Protein AF-A0A3B9YU77-F1 (afdb_monomer)

Mean predicted aligned error: 5.08 Å

Sequence (116 aa):
GVPSRMNVGQILETHLGWACRGLGRQVGDTLEKVQRDGKFEPLRKQMKAIYGAETDLADLPDTDLVTAAQQLTGGVAIATPVFDGAREDDINKMLEAAGLSKSGQVKLYDGRSGEP

Secondary structure (DSSP, 8-state):
-HHHHT-THHHHHHHHHHHHHHHHHHHHHHHHHHHHH---HHHHHHHHHHH-TT-GGGTS-HHHHHHHHHHHTT-------TTSPPPHHHHHHHHHHTT--TT-------TTT---

Radius of gyration: 16.81 Å; Cα contacts (8 Å, |Δi|>4): 105; chains: 1; bounding box: 43×22×50 Å

Nearest PDB structures (foldseek):
  6wmt-assembly1_C  TM=8.986E-01  e=9.320E-07  Francisella tularensis subsp. holarctica LVS
  7mko-assembly1_C  TM=9.277E-01  e=4.600E-06  Escherichia coli K-12
  8sy6-assembly1_I  TM=9.212E-01  e=4.354E-06  Escherichia coli
  6wmp-assembly1_C  TM=8.950E-01  e=3.306E-06  Francisella tularensis subsp. holarctica LVS
  7vwz-assembly1_C  TM=9.089E-01  e=9.410E-06  Escherichia coli K-12

Foldseek 3Di:
DCVVVVCCVVVLVLLLQVLQQLLLQVLVVVLVVCVVPVDCVVNLVSVCVVVNPPDCLSVDDPVVVSVVSVVSNRGHDDDADPVRGDDLVRSLVSCVVSVHHSVSDDDDAPPPPRHD

pLDDT: mean 89.06, std 6.64, range [58.5, 96.0]

Solvent-accessible surface area (backbone atoms only — not comparable to full-atom values): 6707 Å² total; per-residue (Å²): 114,52,80,87,64,68,51,62,64,64,55,54,49,51,42,39,52,50,17,22,36,36,42,4,44,54,46,38,59,44,50,56,48,25,75,73,69,72,48,59,65,65,52,35,53,49,49,31,68,74,64,35,86,87,44,67,68,56,76,47,57,73,72,55,36,50,54,54,44,60,65,26,32,78,22,49,88,81,85,61,49,96,90,69,46,78,48,70,72,52,43,31,52,42,15,45,75,35,74,42,57,66,81,64,69,78,92,63,58,43,92,86,80,67,46,112

Structure (mmCIF, N/CA/C/O backbone):
data_AF-A0A3B9YU77-F1
#
_entry.id   AF-A0A3B9YU77-F1
#
loop_
_atom_site.group_PDB
_atom_site.id
_atom_site.type_symbol
_atom_site.label_atom_id
_atom_site.label_alt_id
_atom_site.label_comp_id
_atom_site.label_asym_id
_atom_site.label_entity_id
_atom_site.label_seq_id
_atom_site.pdbx_PDB_ins_code
_atom_site.Cartn_x
_atom_site.Cartn_y
_atom_site.Cartn_z
_atom_site.occupancy
_atom_site.B_iso_or_equiv
_atom_site.auth_seq_id
_atom_site.auth_comp_id
_atom_site.auth_asym_id
_atom_site.auth_atom_id
_atom_site.pdbx_PDB_model_num
ATOM 1 N N . GLY A 1 1 ? 15.066 1.218 -22.171 1.00 77.56 1 GLY A N 1
ATOM 2 C CA . GLY A 1 1 ? 15.117 2.355 -21.232 1.00 77.56 1 GLY A CA 1
ATOM 3 C C . GLY A 1 1 ? 15.753 1.962 -19.914 1.00 77.56 1 GLY A C 1
ATOM 4 O O . GLY A 1 1 ? 16.818 2.475 -19.595 1.00 77.56 1 GLY A O 1
ATOM 5 N N . VAL A 1 2 ? 15.118 1.051 -19.170 1.00 83.94 2 VAL A N 1
ATOM 6 C CA . VAL A 1 2 ? 15.594 0.629 -17.841 1.00 83.94 2 VAL A CA 1
ATOM 7 C C . VAL A 1 2 ? 16.880 -0.213 -17.894 1.00 83.94 2 VAL A C 1
ATOM 9 O O . VAL A 1 2 ? 17.844 0.201 -17.252 1.00 83.94 2 VAL A O 1
ATOM 12 N N . PRO A 1 3 ? 16.994 -1.291 -18.708 1.00 84.19 3 PRO A N 1
ATOM 13 C CA . PRO A 1 3 ? 18.209 -2.119 -18.717 1.00 84.19 3 PRO A CA 1
ATOM 14 C C . PRO A 1 3 ? 19.463 -1.335 -19.116 1.00 84.19 3 PRO A C 1
ATOM 16 O O . PRO A 1 3 ? 20.504 -1.449 -18.486 1.00 84.19 3 PRO A O 1
ATOM 19 N N . SER A 1 4 ? 19.328 -0.446 -20.104 1.00 87.12 4 SER A N 1
ATOM 20 C CA . SER A 1 4 ? 20.409 0.419 -20.592 1.00 87.12 4 SER A CA 1
ATOM 21 C C . SER A 1 4 ? 20.906 1.447 -19.570 1.00 87.12 4 SER A C 1
ATOM 23 O O . SER A 1 4 ? 22.003 1.964 -19.727 1.00 87.12 4 SER A O 1
ATOM 25 N N . ARG A 1 5 ? 20.094 1.793 -18.561 1.00 90.38 5 ARG A N 1
ATOM 26 C CA . ARG A 1 5 ? 20.437 2.778 -17.516 1.00 90.38 5 ARG A CA 1
ATOM 27 C C . ARG A 1 5 ? 20.695 2.134 -16.156 1.00 90.38 5 ARG A C 1
ATOM 29 O O . ARG A 1 5 ? 21.031 2.845 -15.219 1.00 90.38 5 ARG A O 1
ATOM 36 N N . MET A 1 6 ? 20.490 0.819 -16.048 1.00 86.38 6 MET A N 1
ATOM 37 C CA . MET A 1 6 ? 20.651 0.039 -14.819 1.00 86.38 6 MET A CA 1
ATOM 38 C C . MET A 1 6 ? 19.856 0.588 -13.618 1.00 86.38 6 MET A C 1
ATOM 40 O O . MET A 1 6 ? 20.244 0.397 -12.471 1.00 86.38 6 MET A O 1
ATOM 44 N N . ASN A 1 7 ? 18.720 1.254 -13.864 1.00 87.44 7 ASN A N 1
ATOM 45 C CA . ASN A 1 7 ? 17.899 1.848 -12.805 1.00 87.44 7 ASN A CA 1
ATOM 46 C C . ASN A 1 7 ? 16.770 0.903 -12.363 1.00 87.44 7 ASN A C 1
ATOM 48 O O . ASN A 1 7 ? 15.602 1.110 -12.685 1.00 87.44 7 ASN A O 1
ATOM 52 N N . VAL 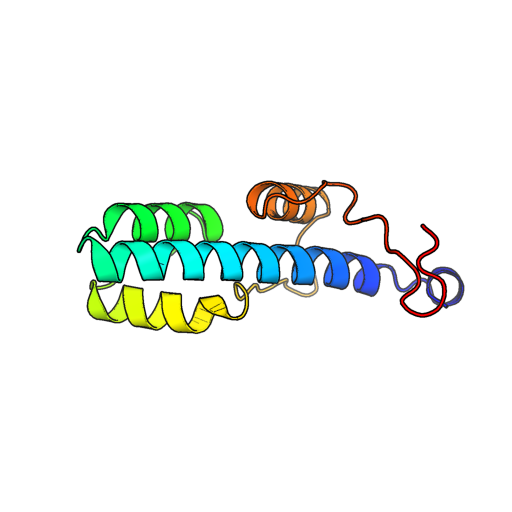A 1 8 ? 17.132 -0.160 -11.643 1.00 87.44 8 VAL A N 1
ATOM 53 C CA . VAL A 1 8 ? 16.174 -1.161 -11.130 1.00 87.44 8 VAL A CA 1
ATOM 54 C C . VAL A 1 8 ? 15.248 -0.575 -10.056 1.00 87.44 8 VAL A C 1
ATOM 56 O O . VAL A 1 8 ? 14.109 -1.018 -9.927 1.00 87.44 8 VAL A O 1
ATOM 59 N N . GLY A 1 9 ? 15.687 0.469 -9.342 1.00 88.44 9 GLY A N 1
ATOM 60 C CA . GLY A 1 9 ? 14.901 1.116 -8.286 1.00 88.44 9 GLY A CA 1
ATOM 61 C C . GLY A 1 9 ? 13.527 1.599 -8.756 1.00 88.44 9 GLY A C 1
ATOM 62 O O . GLY A 1 9 ? 12.553 1.442 -8.033 1.00 88.44 9 GLY A O 1
ATOM 63 N N . GLN A 1 10 ? 13.412 2.068 -10.002 1.00 91.44 10 GLN A N 1
ATOM 64 C CA . GLN A 1 10 ? 12.132 2.498 -10.589 1.00 91.44 10 GLN A CA 1
ATOM 65 C C . GLN A 1 10 ? 11.104 1.361 -10.703 1.00 91.44 10 GLN A C 1
ATOM 67 O O . GLN A 1 10 ? 9.900 1.592 -10.589 1.00 91.44 10 GLN A O 1
ATOM 72 N N . ILE A 1 11 ? 11.564 0.127 -10.931 1.00 91.88 11 ILE A N 1
ATOM 73 C CA . ILE A 1 11 ? 10.683 -1.048 -10.994 1.00 91.88 11 ILE A CA 1
ATOM 74 C C . ILE A 1 11 ? 10.174 -1.372 -9.588 1.00 91.88 11 ILE A C 1
ATOM 76 O O . ILE A 1 11 ? 8.972 -1.549 -9.395 1.00 91.88 11 ILE A O 1
ATOM 80 N N . LEU A 1 12 ? 11.076 -1.383 -8.603 1.00 92.19 12 LEU A N 1
ATOM 81 C CA . LEU A 1 12 ? 10.725 -1.622 -7.202 1.00 92.19 12 LEU A CA 1
ATOM 82 C C . LEU A 1 12 ? 9.751 -0.560 -6.673 1.00 92.19 12 LEU A C 1
ATOM 84 O O . LEU A 1 12 ? 8.753 -0.905 -6.047 1.00 92.19 12 LEU A O 1
ATOM 88 N N . GLU A 1 13 ? 9.984 0.713 -6.996 1.00 93.56 13 GLU A N 1
ATOM 89 C CA . GLU A 1 13 ? 9.092 1.829 -6.665 1.00 93.56 13 GLU A CA 1
ATOM 90 C C . GLU A 1 13 ? 7.704 1.658 -7.296 1.00 93.56 13 GLU A C 1
ATOM 92 O O . GLU A 1 13 ? 6.693 1.886 -6.637 1.00 93.56 13 GLU A O 1
ATOM 97 N N . THR A 1 14 ? 7.636 1.195 -8.548 1.00 94.62 14 THR A N 1
ATOM 98 C CA . THR A 1 14 ? 6.357 0.951 -9.233 1.00 94.62 14 THR A CA 1
ATOM 99 C C . THR A 1 14 ? 5.558 -0.154 -8.541 1.00 94.62 14 THR A C 1
ATOM 101 O O . THR A 1 14 ? 4.363 0.011 -8.289 1.00 94.62 14 THR A O 1
ATOM 104 N N . HIS A 1 15 ? 6.204 -1.272 -8.197 1.00 95.88 15 HIS A N 1
ATOM 105 C CA . HIS A 1 15 ? 5.555 -2.371 -7.479 1.00 95.88 15 HIS A CA 1
ATOM 106 C C . HIS A 1 15 ? 5.085 -1.940 -6.085 1.00 95.88 15 HIS A C 1
ATOM 108 O O . HIS A 1 15 ? 3.936 -2.184 -5.712 1.00 95.88 15 HIS A O 1
ATOM 114 N N . LEU A 1 16 ? 5.949 -1.252 -5.337 1.00 94.44 16 LEU A N 1
ATOM 115 C CA . LEU A 1 16 ? 5.640 -0.757 -4.000 1.00 94.44 16 LEU A CA 1
ATOM 116 C C . LEU A 1 16 ? 4.495 0.262 -4.030 1.00 94.44 16 LEU A C 1
ATOM 118 O O . LEU A 1 16 ? 3.532 0.132 -3.279 1.00 94.44 16 LEU A O 1
ATOM 122 N N . GLY A 1 17 ? 4.542 1.228 -4.949 1.00 95.31 17 GLY A N 1
ATOM 123 C CA . GLY A 1 17 ? 3.480 2.214 -5.135 1.00 95.31 17 GLY A CA 1
ATOM 124 C C . GLY A 1 17 ? 2.137 1.566 -5.478 1.00 95.31 17 GLY A C 1
ATOM 125 O O . GLY A 1 17 ? 1.090 1.995 -4.982 1.00 95.31 17 GLY A O 1
ATOM 126 N N . TRP A 1 18 ? 2.149 0.488 -6.265 1.00 96.00 18 TRP A N 1
ATOM 127 C CA . TRP A 1 18 ? 0.934 -0.254 -6.579 1.00 96.00 18 TRP A CA 1
ATOM 128 C C . TRP A 1 18 ? 0.361 -0.985 -5.361 1.00 96.00 18 TRP A C 1
ATOM 130 O O . TRP A 1 18 ? -0.844 -0.883 -5.105 1.00 96.00 18 TRP A O 1
ATOM 140 N N . ALA A 1 19 ? 1.211 -1.642 -4.568 1.00 95.44 19 ALA A N 1
ATOM 141 C CA . ALA A 1 19 ? 0.804 -2.246 -3.303 1.00 95.44 19 ALA A CA 1
ATOM 142 C C . ALA A 1 19 ? 0.201 -1.198 -2.351 1.00 95.44 19 ALA A C 1
ATOM 144 O O . ALA A 1 19 ? -0.909 -1.384 -1.852 1.00 95.44 19 ALA A O 1
ATOM 145 N N . CYS A 1 20 ? 0.864 -0.049 -2.180 1.00 95.44 20 CYS A N 1
ATOM 146 C CA . CYS A 1 20 ? 0.382 1.054 -1.347 1.00 95.44 20 CYS A CA 1
ATOM 147 C C . CYS A 1 20 ? -0.992 1.569 -1.794 1.00 95.44 20 CYS A C 1
ATOM 149 O O . CYS A 1 20 ? -1.875 1.790 -0.961 1.00 95.44 20 CYS A O 1
ATOM 151 N N . ARG A 1 21 ? -1.211 1.727 -3.107 1.00 95.94 21 ARG A N 1
ATOM 152 C CA . ARG A 1 21 ? -2.511 2.133 -3.662 1.00 95.94 21 ARG A CA 1
ATOM 153 C C . ARG A 1 21 ? -3.591 1.078 -3.424 1.00 95.94 21 ARG A C 1
ATOM 155 O O . ARG A 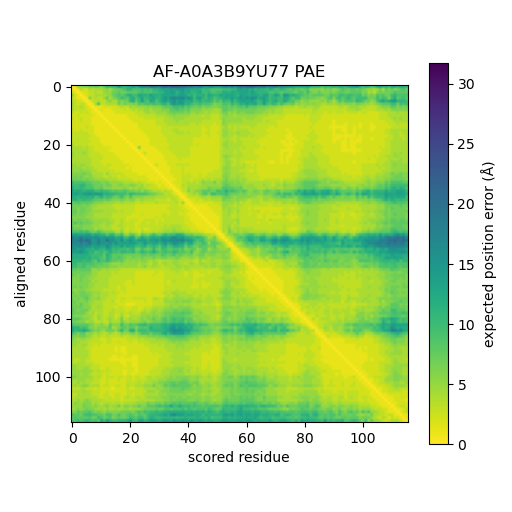1 21 ? -4.727 1.441 -3.122 1.00 95.94 21 ARG A O 1
ATOM 162 N N . GLY A 1 22 ? -3.256 -0.204 -3.567 1.00 95.25 22 GLY A N 1
ATOM 163 C CA . GLY A 1 22 ? -4.172 -1.317 -3.311 1.00 95.25 22 GLY A CA 1
ATOM 164 C C . GLY A 1 22 ? -4.594 -1.396 -1.843 1.00 95.25 22 GLY A C 1
ATOM 165 O O . GLY A 1 22 ? -5.787 -1.443 -1.553 1.00 95.25 22 GLY A O 1
ATOM 166 N N . LEU A 1 23 ? -3.638 -1.296 -0.917 1.00 94.69 23 LEU A N 1
ATOM 167 C CA . LEU A 1 23 ? -3.916 -1.240 0.520 1.00 94.69 23 LEU A CA 1
ATOM 168 C C . LEU A 1 23 ? -4.760 -0.014 0.891 1.00 94.69 23 LEU A C 1
ATOM 170 O O . LEU A 1 23 ? -5.709 -0.140 1.658 1.00 94.69 23 LEU A O 1
ATOM 174 N N . GLY A 1 24 ? -4.481 1.154 0.301 1.00 95.06 24 GLY A N 1
ATOM 175 C CA . GLY A 1 24 ? -5.281 2.363 0.527 1.00 95.06 24 GLY A CA 1
ATOM 176 C C . GLY A 1 24 ? -6.747 2.191 0.119 1.00 95.06 24 GLY A C 1
ATOM 177 O O . GLY A 1 24 ? -7.646 2.598 0.853 1.00 95.06 24 GLY A O 1
ATOM 178 N N . ARG A 1 25 ? -7.011 1.499 -0.999 1.00 95.31 25 ARG A N 1
ATOM 179 C CA . ARG A 1 25 ? -8.384 1.139 -1.399 1.00 95.31 25 ARG A CA 1
ATOM 180 C C . ARG A 1 25 ? -9.063 0.250 -0.360 1.00 95.31 25 ARG A C 1
ATOM 182 O O . ARG A 1 25 ? -10.170 0.562 0.056 1.00 95.31 25 ARG A O 1
ATOM 189 N N . GLN A 1 26 ? -8.379 -0.792 0.114 1.00 94.75 26 GLN A N 1
ATOM 190 C CA . GLN A 1 26 ? -8.926 -1.664 1.157 1.00 94.75 26 GLN A CA 1
ATOM 191 C C . GLN A 1 26 ? -9.198 -0.908 2.468 1.00 94.75 26 GLN A C 1
ATOM 193 O O . GLN A 1 26 ? -10.150 -1.236 3.171 1.00 94.75 26 GLN A O 1
ATOM 198 N N . VAL A 1 27 ? -8.369 0.081 2.827 1.00 93.44 27 VAL A N 1
ATOM 199 C CA . VAL A 1 27 ? -8.616 0.952 3.991 1.00 93.44 27 VAL A CA 1
ATOM 200 C C . VAL A 1 27 ? -9.879 1.784 3.778 1.00 93.44 27 VAL A C 1
ATOM 202 O O . VAL A 1 27 ? -10.694 1.878 4.692 1.00 93.44 27 VAL A O 1
ATOM 205 N N . GLY A 1 28 ? -10.082 2.334 2.577 1.00 93.50 28 GLY A N 1
ATOM 206 C CA . GLY A 1 28 ? -11.312 3.044 2.216 1.00 93.50 28 GLY A CA 1
ATOM 207 C C . GLY A 1 28 ? -12.560 2.165 2.322 1.00 93.50 28 GLY A C 1
ATOM 208 O O . GLY A 1 28 ? -13.521 2.550 2.985 1.00 93.50 28 GLY A O 1
ATOM 209 N N . ASP A 1 29 ? -12.512 0.949 1.773 1.00 93.81 29 ASP A N 1
ATOM 210 C CA . ASP A 1 29 ? -13.624 -0.009 1.839 1.00 93.81 29 ASP A CA 1
ATOM 211 C C . ASP A 1 29 ? -13.984 -0.374 3.289 1.00 93.81 29 ASP A C 1
ATOM 213 O O . ASP A 1 29 ? -15.156 -0.531 3.642 1.00 93.81 29 ASP A O 1
ATOM 217 N N . THR A 1 30 ? -12.979 -0.527 4.155 1.00 92.25 30 THR A N 1
ATOM 218 C CA . THR A 1 30 ? -13.195 -0.781 5.584 1.00 92.25 30 THR A CA 1
ATOM 219 C C . THR A 1 30 ? -13.729 0.453 6.296 1.00 92.25 30 THR A C 1
ATOM 221 O O . THR A 1 30 ? -14.640 0.327 7.112 1.00 92.25 30 THR A O 1
ATOM 224 N N . LEU A 1 31 ? -13.215 1.643 5.982 1.00 91.62 31 LEU A N 1
ATOM 225 C CA . LEU A 1 31 ? -13.676 2.899 6.562 1.00 91.62 31 LEU A CA 1
ATOM 226 C C . LEU A 1 31 ? -15.165 3.135 6.279 1.00 91.62 31 LEU A C 1
ATOM 228 O O . LEU A 1 31 ? -15.905 3.492 7.195 1.00 91.62 31 LEU A O 1
ATOM 232 N N . GLU A 1 32 ? -15.626 2.873 5.055 1.00 91.62 32 GLU A N 1
ATOM 233 C CA . GLU A 1 32 ? -17.050 2.957 4.714 1.00 91.62 32 GLU A CA 1
ATOM 234 C C . GLU A 1 32 ? -17.905 1.997 5.553 1.00 91.62 32 GLU A C 1
ATOM 236 O O . GLU A 1 32 ? -18.986 2.370 6.012 1.00 91.62 32 GLU A O 1
ATOM 241 N N . LYS A 1 33 ? -17.426 0.770 5.797 1.00 91.19 33 LYS A N 1
ATOM 242 C CA . LYS A 1 33 ? -18.119 -0.204 6.661 1.00 91.19 33 LYS A CA 1
ATOM 243 C C . LYS A 1 33 ? -18.164 0.266 8.112 1.00 91.19 33 LYS A C 1
ATOM 245 O O . LYS A 1 33 ? -19.210 0.182 8.745 1.00 91.19 33 LYS A O 1
ATOM 250 N N . VAL A 1 34 ? -17.063 0.815 8.628 1.00 89.88 34 VAL A N 1
ATOM 251 C CA . VAL A 1 34 ? -16.997 1.360 9.993 1.00 89.88 34 VAL A CA 1
ATOM 252 C C . VAL A 1 34 ? -17.963 2.529 10.172 1.00 89.88 34 VAL A C 1
ATOM 254 O O . VAL A 1 34 ? -18.667 2.578 11.177 1.00 89.88 34 VAL A O 1
ATOM 257 N N . GLN A 1 35 ? -18.054 3.433 9.194 1.00 86.88 35 GLN A N 1
ATOM 258 C CA . GLN A 1 35 ? -18.993 4.559 9.237 1.00 86.88 35 GLN A CA 1
ATOM 259 C C . GLN A 1 35 ? -20.463 4.114 9.228 1.00 86.88 35 GLN A C 1
ATOM 261 O O . GLN A 1 35 ? -21.307 4.814 9.782 1.00 86.88 35 GLN A O 1
ATOM 266 N N . ARG A 1 36 ? -20.775 2.958 8.626 1.00 87.62 36 ARG A N 1
ATOM 267 C CA . ARG A 1 36 ? -22.132 2.384 8.612 1.00 87.62 36 ARG A CA 1
ATOM 268 C C . ARG A 1 36 ? -22.461 1.607 9.888 1.00 87.62 36 ARG A C 1
ATOM 270 O O . ARG A 1 36 ? -23.540 1.790 10.441 1.00 87.62 36 ARG A O 1
ATOM 277 N N . ASP A 1 37 ? -21.542 0.759 10.345 1.00 88.25 37 ASP A N 1
ATOM 278 C CA . ASP A 1 37 ? -21.801 -0.220 11.410 1.00 88.2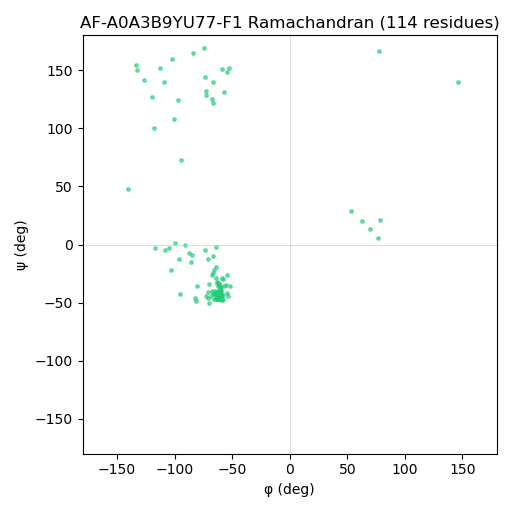5 37 ASP A CA 1
ATOM 279 C C . ASP A 1 37 ? -21.365 0.258 12.807 1.00 88.25 37 ASP A C 1
ATOM 281 O O . ASP A 1 37 ? -21.683 -0.387 13.807 1.00 88.25 37 ASP A O 1
ATOM 285 N N . GLY A 1 38 ? -20.589 1.345 12.892 1.00 85.25 38 GLY A N 1
ATOM 286 C CA . GLY A 1 38 ? -20.037 1.883 14.142 1.00 85.25 38 GLY A CA 1
ATOM 287 C C . GLY A 1 38 ? -18.948 1.016 14.787 1.00 85.25 38 GLY A C 1
ATOM 288 O O . GLY A 1 38 ? -18.603 1.221 15.949 1.00 85.25 38 GLY A O 1
ATOM 289 N N . LYS A 1 39 ? -18.408 0.023 14.067 1.00 87.62 39 LYS A N 1
ATOM 290 C CA . LYS A 1 39 ? -17.405 -0.922 14.585 1.00 87.62 39 LYS A CA 1
ATOM 291 C C . LYS A 1 39 ? -16.002 -0.538 14.129 1.00 87.62 39 LYS A C 1
ATOM 293 O O . LYS A 1 39 ? -15.656 -0.762 12.975 1.00 87.62 39 LYS A O 1
ATOM 298 N N . PHE A 1 40 ? -15.175 -0.034 15.043 1.00 87.25 40 PHE A N 1
ATOM 299 C CA . PHE A 1 40 ? -13.797 0.389 14.749 1.00 87.25 40 PHE A CA 1
ATOM 300 C C . PHE A 1 40 ? -12.762 -0.746 14.810 1.00 87.25 40 PHE A C 1
ATOM 302 O O . PHE A 1 40 ? -11.659 -0.594 14.284 1.00 87.25 40 PHE A O 1
ATOM 309 N N . GLU A 1 41 ? -13.103 -1.902 15.396 1.00 87.88 41 GLU A N 1
ATOM 310 C CA . GLU A 1 41 ? -12.190 -3.053 15.503 1.00 87.88 41 GLU A CA 1
ATOM 311 C C . GLU A 1 41 ? -11.579 -3.501 14.160 1.00 87.88 41 GLU A C 1
ATOM 313 O O . GLU A 1 41 ? -10.364 -3.718 14.119 1.00 87.88 41 GLU A O 1
ATOM 318 N N . PRO A 1 42 ? -12.339 -3.607 13.045 1.00 90.56 42 PRO A N 1
ATOM 319 C CA . PRO A 1 42 ? -11.776 -4.019 11.760 1.00 90.56 42 PRO A CA 1
ATOM 320 C C . PRO A 1 42 ? -10.748 -3.018 11.232 1.00 90.56 42 PRO A C 1
ATOM 322 O O . PRO A 1 42 ? -9.694 -3.424 10.746 1.00 90.56 42 PRO A O 1
ATOM 325 N N . LEU A 1 43 ? -11.028 -1.719 11.381 1.00 89.19 43 LEU A N 1
ATOM 326 C CA . LEU A 1 43 ? -10.130 -0.655 10.944 1.00 89.19 43 LEU A CA 1
ATOM 327 C C . LEU A 1 43 ? -8.839 -0.669 11.766 1.00 89.19 43 LEU A C 1
ATOM 329 O O . LEU A 1 43 ? -7.754 -0.683 11.193 1.00 89.19 43 LEU A O 1
ATOM 333 N N . ARG A 1 44 ? -8.935 -0.774 13.098 1.00 89.31 44 ARG A N 1
ATOM 334 C CA . ARG A 1 44 ? -7.758 -0.889 13.979 1.00 89.31 44 ARG A CA 1
ATOM 335 C C . ARG A 1 44 ? -6.908 -2.107 13.629 1.00 89.31 44 ARG A C 1
ATOM 337 O O . ARG A 1 44 ? -5.692 -1.991 13.499 1.00 89.31 44 ARG A O 1
ATOM 344 N N . LYS A 1 45 ? -7.539 -3.267 13.425 1.00 90.00 45 LYS A N 1
ATOM 345 C CA . LYS A 1 45 ? -6.844 -4.502 13.038 1.00 90.00 45 LYS A CA 1
ATOM 346 C C . LYS A 1 45 ? -6.123 -4.350 11.698 1.00 90.00 45 LYS A C 1
ATOM 348 O O . LYS A 1 45 ? -4.987 -4.796 11.571 1.00 90.00 45 LYS A O 1
ATOM 353 N N . GLN A 1 46 ? -6.763 -3.716 10.719 1.00 89.06 46 GLN A N 1
ATOM 354 C CA . GLN A 1 46 ? -6.167 -3.484 9.407 1.00 89.06 46 GLN A CA 1
ATOM 355 C C . GLN A 1 46 ? -4.979 -2.517 9.482 1.00 89.06 46 GLN A C 1
ATOM 357 O O . GLN A 1 46 ? -3.940 -2.796 8.892 1.00 89.06 46 GLN A O 1
ATOM 362 N N . MET A 1 47 ? -5.081 -1.440 10.263 1.00 87.38 47 MET A N 1
ATOM 363 C CA . MET A 1 47 ? -3.969 -0.505 10.471 1.00 87.38 47 MET A CA 1
ATOM 364 C C . MET A 1 47 ? -2.769 -1.186 11.145 1.00 87.38 47 MET A C 1
ATOM 366 O O . MET A 1 47 ? -1.644 -1.014 10.680 1.00 87.38 47 MET A O 1
ATOM 370 N N . LYS A 1 48 ? -3.003 -2.033 12.165 1.00 88.69 48 LYS A N 1
ATOM 371 C CA . LYS A 1 48 ? -1.943 -2.856 12.789 1.00 88.69 48 LYS A CA 1
ATOM 372 C C . LYS A 1 48 ? -1.314 -3.842 11.804 1.00 88.69 48 LYS A C 1
ATOM 374 O O . LYS A 1 48 ? -0.122 -4.108 11.887 1.00 88.69 48 LYS A O 1
ATOM 379 N N . ALA A 1 49 ? -2.096 -4.395 10.879 1.00 87.56 49 ALA A N 1
ATOM 380 C CA . ALA A 1 49 ? -1.576 -5.317 9.873 1.00 87.56 49 ALA A CA 1
ATOM 381 C C . ALA A 1 49 ? -0.681 -4.616 8.836 1.00 87.56 49 ALA A C 1
ATOM 383 O O . ALA A 1 49 ? 0.284 -5.215 8.374 1.00 87.56 49 ALA A O 1
ATOM 384 N N . ILE A 1 50 ? -0.987 -3.362 8.483 1.00 86.62 50 ILE A N 1
ATOM 385 C CA . ILE A 1 50 ? -0.250 -2.590 7.471 1.00 86.62 50 ILE A CA 1
ATOM 386 C C . ILE A 1 50 ? 1.031 -1.971 8.048 1.00 86.62 50 ILE A C 1
ATOM 388 O O . ILE A 1 50 ? 2.090 -2.093 7.440 1.00 86.62 50 ILE A O 1
ATOM 392 N N . TYR A 1 51 ? 0.941 -1.314 9.207 1.00 84.38 51 TYR A N 1
ATOM 393 C CA . TYR A 1 51 ? 2.056 -0.574 9.817 1.00 84.38 51 TYR A CA 1
ATOM 394 C C . TYR A 1 51 ? 2.782 -1.347 10.927 1.00 84.38 51 TYR A C 1
ATOM 396 O O . TYR A 1 51 ? 3.724 -0.840 11.531 1.00 84.38 51 TYR A O 1
ATOM 404 N N . GLY A 1 52 ? 2.360 -2.580 11.204 1.00 79.19 52 GLY A N 1
ATOM 405 C CA . GLY A 1 52 ? 2.895 -3.385 12.296 1.00 79.19 52 GLY A CA 1
ATOM 406 C C . GLY A 1 52 ? 2.351 -2.981 13.668 1.00 79.19 52 GLY A C 1
ATOM 407 O O . GLY A 1 52 ? 1.733 -1.931 13.854 1.00 79.19 52 GLY A O 1
ATOM 408 N N . ALA A 1 53 ? 2.584 -3.852 14.652 1.00 63.62 53 ALA A N 1
ATOM 409 C CA . ALA A 1 53 ? 2.110 -3.675 16.026 1.00 63.62 53 ALA A CA 1
ATOM 410 C C . ALA A 1 53 ? 2.841 -2.562 16.796 1.00 63.62 53 ALA A C 1
ATOM 412 O O . ALA A 1 53 ? 2.383 -2.178 17.865 1.00 63.62 53 ALA A O 1
ATOM 413 N N . GLU A 1 54 ? 3.957 -2.069 16.261 1.00 58.50 54 GLU A N 1
ATOM 414 C CA . GLU A 1 54 ? 4.828 -1.086 16.916 1.00 58.50 54 GLU A CA 1
ATOM 415 C C . GLU A 1 54 ? 4.391 0.358 16.643 1.00 58.50 54 GLU A C 1
ATOM 417 O O . GLU A 1 54 ? 4.950 1.292 17.208 1.00 58.50 54 GLU A O 1
ATOM 422 N N . THR A 1 55 ? 3.404 0.555 15.762 1.00 66.06 55 THR A N 1
ATOM 423 C CA . THR A 1 55 ? 2.923 1.891 15.414 1.00 66.06 55 THR A CA 1
ATOM 424 C C . THR A 1 55 ? 1.681 2.245 16.231 1.00 66.06 55 THR A C 1
ATOM 426 O O . THR A 1 55 ? 0.655 1.569 16.134 1.00 66.06 55 THR A O 1
ATOM 429 N N . ASP A 1 56 ? 1.735 3.375 16.941 1.00 72.62 56 ASP A N 1
ATOM 430 C CA . ASP A 1 56 ? 0.663 3.894 17.815 1.00 72.62 56 ASP A CA 1
ATOM 431 C C . ASP A 1 56 ? -0.640 4.267 17.071 1.00 72.62 56 ASP A C 1
ATOM 433 O O . ASP A 1 56 ? -1.639 4.657 17.677 1.00 72.62 56 ASP A O 1
ATOM 437 N N . LEU A 1 57 ? -0.671 4.131 15.739 1.00 72.31 57 LEU A N 1
ATOM 438 C CA . LEU A 1 57 ? -1.821 4.434 14.875 1.00 72.31 57 LEU A CA 1
ATOM 439 C C . LEU A 1 57 ? -3.109 3.750 15.334 1.00 72.31 57 LEU A C 1
ATOM 441 O O . LEU A 1 57 ? -4.198 4.303 15.200 1.00 72.31 57 LEU A O 1
ATOM 445 N N . ALA A 1 58 ? -2.997 2.532 15.852 1.00 69.25 58 ALA A N 1
ATOM 446 C CA . ALA A 1 58 ? -4.153 1.755 16.265 1.00 69.25 58 ALA A CA 1
ATOM 447 C C . ALA A 1 58 ? -4.549 1.963 17.730 1.00 69.25 58 ALA A C 1
ATOM 449 O O . ALA A 1 58 ? -5.556 1.387 18.148 1.00 69.25 58 ALA A O 1
ATOM 450 N N . ASP A 1 59 ? -3.815 2.800 18.460 1.00 79.88 59 ASP A N 1
ATOM 451 C CA . ASP A 1 59 ? -4.124 3.220 19.828 1.00 79.88 59 ASP A CA 1
ATOM 452 C C . ASP A 1 59 ? -4.663 4.665 19.869 1.00 79.88 59 ASP A C 1
ATOM 454 O O . ASP A 1 59 ? -5.114 5.141 20.910 1.00 79.88 59 ASP A O 1
ATOM 458 N N . LEU A 1 60 ? -4.716 5.338 18.711 1.00 82.44 60 LEU A N 1
ATOM 459 C CA . LEU A 1 60 ? -5.349 6.647 18.548 1.00 82.44 60 LEU A CA 1
ATOM 460 C C . LEU A 1 60 ? -6.840 6.632 18.937 1.00 82.44 60 LEU A C 1
ATOM 462 O O . LEU A 1 60 ? -7.519 5.613 18.743 1.00 82.44 60 LEU A O 1
ATOM 466 N N . PRO A 1 61 ? -7.396 7.765 19.405 1.00 88.31 61 PRO A N 1
ATOM 467 C CA . PRO A 1 61 ? -8.839 7.945 19.556 1.00 88.31 61 PRO A CA 1
ATOM 468 C C . PRO A 1 61 ? -9.602 7.636 18.260 1.00 88.31 61 PRO A C 1
ATOM 470 O O . PRO A 1 61 ? -9.070 7.807 17.164 1.00 88.31 61 PRO A O 1
ATOM 473 N N . ASP A 1 62 ? -10.865 7.209 18.362 1.00 87.19 62 ASP A N 1
ATOM 474 C CA . ASP A 1 62 ? -11.669 6.828 17.186 1.00 87.19 62 ASP A CA 1
ATOM 475 C C . ASP A 1 62 ? -11.790 7.965 16.150 1.00 87.19 62 ASP A C 1
ATOM 477 O O . ASP A 1 62 ? -11.748 7.715 14.944 1.00 87.19 62 ASP A O 1
ATOM 481 N N . THR A 1 63 ? -11.880 9.221 16.601 1.00 86.88 63 THR A N 1
ATOM 482 C CA . THR A 1 63 ? -11.923 10.414 15.733 1.00 86.88 63 THR A CA 1
ATOM 483 C C . THR A 1 63 ? -10.654 10.575 14.901 1.00 86.88 63 THR A C 1
ATOM 485 O O . THR A 1 63 ? -10.701 10.875 13.703 1.00 86.88 63 THR A O 1
ATOM 488 N N . ASP A 1 64 ? -9.513 10.333 15.533 1.00 89.00 64 ASP A N 1
ATOM 489 C CA . ASP A 1 64 ? -8.197 10.545 14.945 1.00 89.00 64 ASP A CA 1
ATOM 490 C C . ASP A 1 64 ? -7.843 9.368 14.035 1.00 89.00 64 ASP A C 1
ATOM 492 O O . ASP A 1 64 ? -7.301 9.562 12.948 1.00 89.00 64 ASP A O 1
ATOM 496 N N . LEU A 1 65 ? -8.262 8.156 14.414 1.00 87.88 65 LEU A N 1
ATOM 497 C CA . LEU A 1 65 ? -8.163 6.959 13.586 1.00 87.88 65 LEU A CA 1
ATOM 498 C C . LEU A 1 65 ? -8.930 7.117 12.267 1.00 87.88 65 LEU A C 1
ATOM 500 O O . LEU A 1 65 ? -8.416 6.749 11.211 1.00 87.88 65 LEU A O 1
ATOM 504 N N . VAL A 1 66 ? -10.146 7.673 12.307 1.00 90.25 66 VAL A N 1
ATOM 505 C CA . VAL A 1 66 ? -10.933 7.955 11.096 1.00 90.25 66 VAL A CA 1
ATOM 506 C C . VAL A 1 66 ? -10.223 8.971 10.213 1.00 90.25 66 VAL A C 1
ATOM 508 O O . VAL A 1 66 ? -10.126 8.762 9.006 1.00 90.25 66 VAL A O 1
ATOM 511 N N . THR A 1 67 ? -9.693 10.041 10.803 1.00 90.75 67 THR A N 1
ATOM 512 C CA . THR A 1 67 ? -8.968 11.082 10.063 1.00 90.75 67 THR A CA 1
ATOM 513 C C . THR A 1 67 ? -7.715 10.513 9.394 1.00 90.75 67 THR A C 1
ATOM 515 O O . THR A 1 67 ? -7.489 10.734 8.204 1.00 90.75 67 THR A O 1
ATOM 518 N N . ALA A 1 68 ? -6.939 9.708 10.121 1.00 88.94 68 ALA A N 1
ATOM 519 C CA . ALA A 1 68 ? -5.775 9.017 9.579 1.00 88.94 68 ALA A CA 1
ATOM 520 C C . ALA A 1 68 ? -6.171 8.050 8.449 1.00 88.94 68 ALA A C 1
ATOM 522 O O . ALA A 1 68 ? -5.577 8.066 7.372 1.00 88.94 68 ALA A O 1
ATOM 523 N N . ALA A 1 69 ? -7.2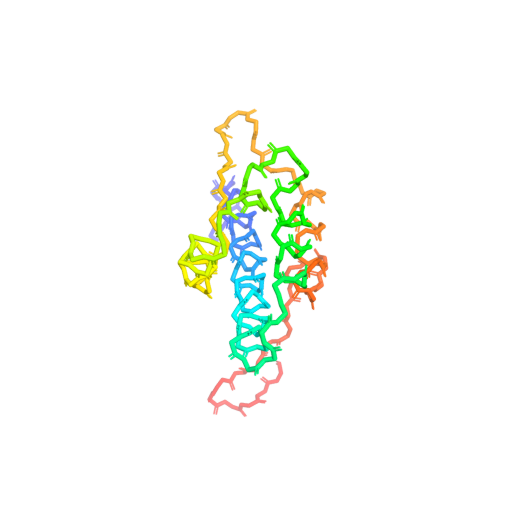23 7.248 8.640 1.00 89.44 69 ALA A N 1
ATOM 524 C CA . ALA A 1 69 ? -7.720 6.335 7.612 1.00 89.44 69 ALA A CA 1
ATOM 525 C C . ALA A 1 69 ? -8.190 7.071 6.348 1.00 89.44 69 ALA A C 1
ATOM 527 O O . ALA A 1 69 ? -7.910 6.618 5.239 1.00 89.44 69 ALA A O 1
ATOM 528 N N . GLN A 1 70 ? -8.843 8.229 6.494 1.00 91.69 70 GLN A N 1
ATOM 529 C CA . GLN A 1 70 ? -9.252 9.067 5.364 1.00 91.69 70 GLN A CA 1
ATOM 530 C C . GLN A 1 70 ? -8.053 9.513 4.525 1.00 91.69 70 GLN A C 1
ATOM 532 O O . GLN A 1 70 ? -8.094 9.407 3.299 1.00 91.69 70 GLN A O 1
ATOM 537 N N . GLN A 1 71 ? -6.967 9.943 5.170 1.00 90.69 71 GLN A N 1
ATOM 538 C CA . GLN A 1 71 ? -5.736 10.347 4.483 1.00 90.69 71 GLN A CA 1
ATOM 539 C C . GLN A 1 71 ? -5.088 9.182 3.721 1.00 90.69 71 GLN A C 1
ATOM 541 O O . GLN A 1 71 ? -4.535 9.376 2.639 1.00 90.69 71 GLN A O 1
ATOM 546 N N . LEU A 1 72 ? -5.209 7.963 4.246 1.00 90.94 72 LEU A N 1
ATOM 547 C CA . LEU A 1 72 ? -4.602 6.760 3.675 1.00 90.94 72 LEU A CA 1
ATOM 548 C C . LEU A 1 72 ? -5.444 6.097 2.573 1.00 90.94 72 LEU A C 1
ATOM 550 O O . LEU A 1 72 ? -4.935 5.229 1.862 1.00 90.94 72 LEU A O 1
ATOM 554 N N . THR A 1 73 ? -6.691 6.528 2.350 1.00 91.75 73 THR A N 1
ATOM 555 C CA . THR A 1 73 ? -7.538 6.026 1.242 1.00 91.75 73 THR A CA 1
ATOM 556 C C . THR A 1 73 ? -6.917 6.256 -0.143 1.00 91.75 73 THR A C 1
ATOM 558 O O . THR A 1 73 ? -7.124 5.484 -1.085 1.00 91.75 73 THR A O 1
ATOM 561 N N . GLY A 1 74 ? -6.110 7.314 -0.277 1.00 90.19 74 GLY A N 1
ATOM 562 C CA . GLY A 1 74 ? -5.338 7.630 -1.479 1.00 90.19 74 GLY A CA 1
ATOM 563 C C . GLY A 1 74 ? -4.231 6.613 -1.773 1.00 90.19 74 GLY A C 1
ATOM 564 O O . GLY A 1 74 ? -3.856 6.412 -2.929 1.00 90.19 74 GLY A O 1
ATOM 565 N N . GLY A 1 75 ? -3.769 5.914 -0.746 1.00 92.12 75 GLY A N 1
ATOM 566 C CA . GLY A 1 75 ? -2.620 5.029 -0.771 1.00 92.12 75 GLY A CA 1
ATOM 567 C C . GLY A 1 75 ? -1.918 5.095 0.576 1.00 92.12 75 GLY A C 1
ATOM 568 O O . GLY A 1 75 ? -1.789 6.165 1.168 1.00 92.12 75 GLY A O 1
ATOM 569 N N . VAL A 1 76 ? -1.467 3.944 1.056 1.00 91.94 76 VAL A N 1
ATOM 570 C CA . VAL A 1 76 ? -0.724 3.860 2.312 1.00 91.94 76 VAL A CA 1
ATOM 571 C C . VAL A 1 76 ? 0.625 4.557 2.141 1.00 91.94 76 VAL A C 1
ATOM 573 O O . VAL A 1 76 ? 1.387 4.229 1.231 1.00 91.94 76 VAL A O 1
ATOM 576 N N . ALA A 1 77 ? 0.925 5.527 3.004 1.00 88.75 77 ALA A N 1
ATOM 577 C CA . ALA A 1 77 ? 2.222 6.190 3.002 1.00 88.75 77 ALA A CA 1
ATOM 578 C C . ALA A 1 77 ? 3.292 5.244 3.561 1.00 88.75 77 ALA A C 1
ATOM 580 O O . ALA A 1 77 ? 3.092 4.656 4.625 1.00 88.75 77 ALA A O 1
ATOM 581 N N . ILE A 1 78 ? 4.422 5.123 2.862 1.00 88.62 78 ILE A N 1
ATOM 582 C CA . ILE A 1 78 ? 5.564 4.303 3.271 1.00 88.62 78 ILE A CA 1
ATOM 583 C C . ILE A 1 78 ? 6.858 5.100 3.137 1.00 88.62 78 ILE A C 1
ATOM 585 O O . ILE A 1 78 ? 6.973 5.969 2.272 1.00 88.62 78 ILE A O 1
ATOM 589 N N . ALA A 1 79 ? 7.836 4.778 3.979 1.00 86.62 79 ALA A N 1
ATOM 590 C CA . ALA A 1 79 ? 9.173 5.343 3.914 1.00 86.62 79 ALA A CA 1
ATOM 591 C C . ALA A 1 79 ? 10.194 4.225 3.682 1.00 86.62 79 ALA A C 1
ATOM 593 O O . ALA A 1 79 ? 10.231 3.252 4.430 1.00 86.62 79 ALA A O 1
ATOM 594 N N . THR A 1 80 ? 11.035 4.379 2.659 1.00 86.25 80 THR A N 1
ATOM 595 C CA . THR A 1 80 ? 12.171 3.488 2.382 1.00 86.25 80 THR A CA 1
ATOM 596 C C . THR A 1 80 ? 13.469 4.296 2.470 1.00 86.25 80 THR A C 1
ATOM 598 O O . THR A 1 80 ? 13.781 5.037 1.531 1.00 86.25 80 THR A O 1
ATOM 601 N N . PRO A 1 81 ? 14.217 4.218 3.587 1.00 86.62 81 PRO A N 1
ATOM 602 C CA . PRO A 1 81 ? 15.506 4.889 3.728 1.00 86.62 81 PRO A CA 1
ATOM 603 C C . PRO A 1 81 ? 16.481 4.520 2.604 1.00 86.62 81 PRO A C 1
ATOM 605 O O . PRO A 1 81 ? 16.483 3.393 2.116 1.00 86.62 81 PRO A O 1
ATOM 608 N N . VAL A 1 82 ? 17.361 5.453 2.226 1.00 83.88 82 VAL A N 1
ATOM 609 C CA . VAL A 1 82 ? 18.266 5.310 1.063 1.00 83.88 82 VAL A CA 1
ATOM 610 C C . VAL A 1 82 ? 19.173 4.071 1.152 1.00 83.88 82 VAL A C 1
ATOM 612 O O . VAL A 1 82 ? 19.522 3.499 0.123 1.00 83.88 82 VAL A O 1
ATOM 615 N N . PHE A 1 83 ? 19.533 3.641 2.366 1.00 81.50 83 PHE A N 1
ATOM 616 C CA . PHE A 1 83 ? 20.447 2.514 2.604 1.00 81.50 83 PHE A CA 1
ATOM 617 C C . PHE A 1 83 ? 19.817 1.324 3.342 1.00 81.50 83 PHE A C 1
ATOM 619 O O . PHE A 1 83 ? 20.482 0.309 3.518 1.00 81.50 83 PHE A O 1
ATOM 626 N N . ASP A 1 84 ? 18.553 1.437 3.747 1.00 80.06 84 ASP A N 1
ATOM 627 C CA . ASP A 1 84 ? 17.805 0.387 4.454 1.00 80.06 84 ASP A CA 1
ATOM 628 C C . ASP A 1 84 ? 16.362 0.346 3.935 1.00 80.06 84 ASP A C 1
ATOM 630 O O . ASP A 1 84 ? 15.381 0.446 4.667 1.00 80.06 84 ASP A O 1
ATOM 634 N N . GLY A 1 85 ? 16.245 0.353 2.607 1.00 80.69 85 GLY A N 1
ATOM 635 C CA . GLY A 1 85 ? 14.963 0.37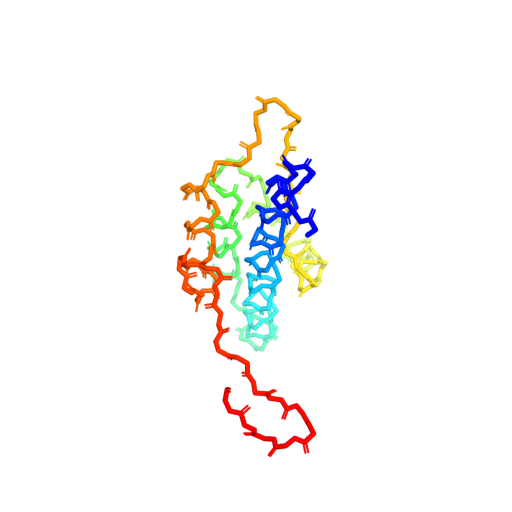8 1.917 1.00 80.69 85 GLY A CA 1
ATOM 636 C C . GLY A 1 85 ? 14.246 -0.971 1.961 1.00 80.69 85 GLY A C 1
ATOM 637 O O . GLY A 1 85 ? 14.826 -2.002 2.306 1.00 80.69 85 GLY A O 1
ATOM 638 N N . ALA A 1 86 ? 12.979 -0.962 1.543 1.00 84.50 86 ALA A N 1
ATOM 639 C CA . ALA A 1 86 ? 12.184 -2.178 1.417 1.00 84.50 86 ALA A CA 1
ATOM 640 C C . ALA A 1 86 ? 12.867 -3.185 0.481 1.00 84.50 86 ALA A C 1
ATOM 642 O O . ALA A 1 86 ? 13.284 -2.837 -0.630 1.00 84.50 86 ALA A O 1
ATOM 643 N N . ARG A 1 87 ? 12.966 -4.441 0.925 1.00 89.25 87 ARG A N 1
ATOM 644 C CA . ARG A 1 87 ? 13.495 -5.533 0.104 1.00 89.25 87 ARG A CA 1
ATOM 645 C C . ARG A 1 87 ? 12.392 -6.104 -0.778 1.00 89.25 87 ARG A C 1
ATOM 647 O O . ARG A 1 87 ? 11.205 -5.892 -0.541 1.00 89.25 87 ARG A O 1
ATOM 654 N N . GLU A 1 88 ? 12.787 -6.877 -1.784 1.00 89.81 88 GLU A N 1
ATOM 655 C CA . GLU A 1 88 ? 11.844 -7.536 -2.695 1.00 89.81 88 GLU A CA 1
ATOM 656 C C . GLU A 1 88 ? 10.805 -8.382 -1.942 1.00 89.81 88 GLU A C 1
ATOM 658 O O . GLU A 1 88 ? 9.613 -8.292 -2.225 1.00 89.81 88 GLU A O 1
ATOM 663 N N . ASP A 1 89 ? 11.230 -9.124 -0.917 1.00 92.19 89 ASP A N 1
ATOM 664 C CA . ASP A 1 89 ? 10.326 -9.922 -0.083 1.00 92.19 89 ASP A CA 1
ATOM 665 C C . ASP A 1 89 ? 9.283 -9.076 0.655 1.00 92.19 89 ASP A C 1
ATOM 667 O O . ASP A 1 89 ? 8.158 -9.530 0.864 1.00 92.19 89 ASP A O 1
ATOM 671 N N . ASP A 1 90 ? 9.628 -7.848 1.040 1.00 90.62 90 ASP A N 1
ATOM 672 C CA . ASP A 1 90 ? 8.705 -6.939 1.718 1.00 90.62 90 ASP A CA 1
ATOM 673 C C . ASP A 1 90 ? 7.667 -6.405 0.729 1.00 90.62 90 ASP A C 1
ATOM 675 O O . ASP A 1 90 ? 6.467 -6.450 1.002 1.00 90.62 90 ASP A O 1
ATOM 679 N N . ILE A 1 91 ? 8.111 -6.012 -0.469 1.00 92.00 91 ILE A N 1
ATOM 680 C CA . ILE A 1 91 ? 7.230 -5.579 -1.563 1.00 92.00 91 ILE A CA 1
ATOM 681 C C . ILE A 1 91 ? 6.276 -6.713 -1.957 1.00 92.00 91 ILE A C 1
ATOM 683 O O . ILE A 1 91 ? 5.076 -6.487 -2.108 1.00 92.00 91 ILE A O 1
ATOM 687 N N . ASN A 1 92 ? 6.777 -7.945 -2.056 1.00 94.06 92 ASN A N 1
ATOM 688 C CA . ASN A 1 92 ? 5.978 -9.123 -2.387 1.00 94.06 92 ASN A CA 1
ATOM 689 C C . ASN A 1 92 ? 4.887 -9.391 -1.343 1.00 94.06 92 ASN A C 1
ATOM 691 O O . ASN A 1 92 ? 3.739 -9.639 -1.712 1.00 94.06 92 ASN A O 1
ATOM 695 N N . LYS A 1 93 ? 5.210 -9.296 -0.047 1.00 93.06 93 LYS A N 1
ATOM 696 C CA . LYS A 1 93 ? 4.213 -9.419 1.032 1.00 93.06 93 LYS A CA 1
ATOM 697 C C . LYS A 1 93 ? 3.159 -8.318 0.951 1.00 93.06 93 LYS A C 1
ATOM 699 O O 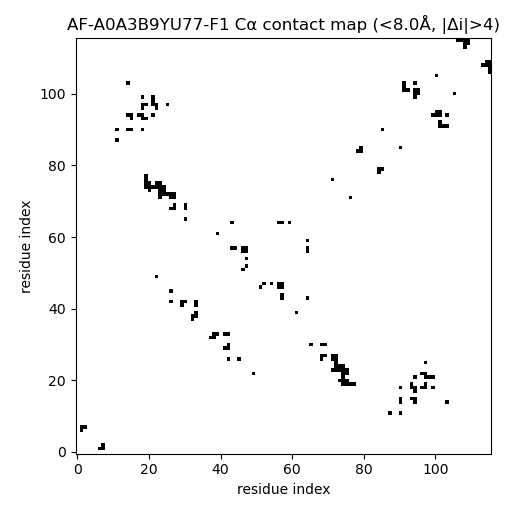. LYS A 1 93 ? 1.977 -8.588 1.144 1.00 93.06 93 LYS A O 1
ATOM 704 N N . MET A 1 94 ? 3.570 -7.086 0.651 1.00 93.00 94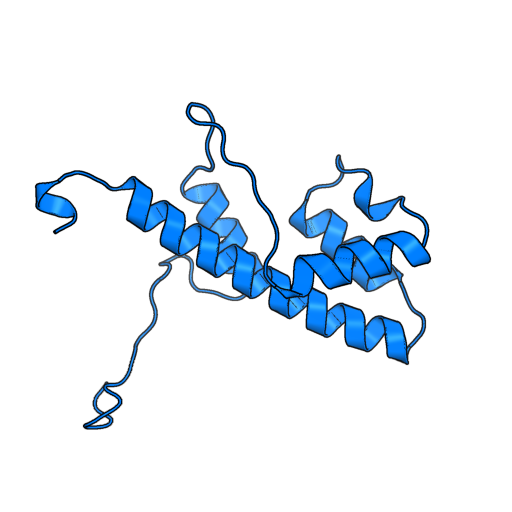 MET A N 1
ATOM 705 C CA . MET A 1 94 ? 2.640 -5.966 0.509 1.00 93.00 94 MET A CA 1
ATOM 706 C C . MET A 1 94 ? 1.719 -6.119 -0.704 1.00 93.00 94 MET A C 1
ATOM 708 O O . MET A 1 94 ? 0.530 -5.823 -0.601 1.00 93.00 94 MET A O 1
ATOM 712 N N . LEU A 1 95 ? 2.238 -6.605 -1.835 1.00 94.88 95 LEU A N 1
ATOM 713 C CA . LEU A 1 95 ? 1.433 -6.931 -3.013 1.00 94.88 95 LEU A CA 1
ATOM 714 C C . LEU A 1 95 ? 0.381 -7.992 -2.672 1.00 94.88 95 LEU A C 1
ATOM 716 O O . LEU A 1 95 ? -0.794 -7.793 -2.970 1.00 94.88 95 LEU A O 1
ATOM 720 N N . GLU A 1 96 ? 0.762 -9.069 -1.982 1.00 94.81 96 GLU A N 1
ATOM 721 C CA . GLU A 1 96 ? -0.194 -10.097 -1.550 1.00 94.81 96 GLU A CA 1
ATOM 722 C C . GLU A 1 96 ? -1.244 -9.550 -0.584 1.00 94.81 96 GLU A C 1
ATOM 724 O O . GLU A 1 96 ? -2.432 -9.825 -0.751 1.00 94.81 96 GLU A O 1
ATOM 729 N N . ALA A 1 97 ? -0.836 -8.731 0.389 1.00 91.94 97 ALA A N 1
ATOM 730 C CA . ALA A 1 97 ? -1.760 -8.078 1.311 1.00 91.94 97 ALA A CA 1
ATOM 731 C C . ALA A 1 97 ? -2.753 -7.162 0.569 1.00 91.94 97 ALA A C 1
ATOM 733 O O . ALA A 1 97 ? -3.933 -7.109 0.915 1.00 91.94 97 ALA A O 1
ATOM 734 N N . ALA A 1 98 ? -2.308 -6.506 -0.505 1.00 93.44 98 ALA A N 1
ATOM 735 C CA . ALA A 1 98 ? -3.152 -5.710 -1.392 1.00 93.44 98 ALA A CA 1
ATOM 736 C C . ALA A 1 98 ? -4.062 -6.552 -2.316 1.00 93.44 98 ALA A C 1
ATOM 738 O O . ALA A 1 98 ? -4.887 -5.983 -3.033 1.00 93.44 98 ALA A O 1
ATOM 739 N N . GLY A 1 99 ? -3.943 -7.886 -2.308 1.00 92.88 99 GLY A N 1
ATOM 740 C CA . GLY A 1 99 ? -4.677 -8.793 -3.196 1.00 92.88 99 GLY A CA 1
ATOM 741 C C . GLY A 1 99 ? -4.102 -8.875 -4.615 1.00 92.88 99 GLY A C 1
ATOM 742 O O . GLY A 1 99 ? -4.815 -9.236 -5.550 1.00 92.88 99 GLY A O 1
ATOM 743 N N . LEU A 1 100 ? -2.832 -8.507 -4.792 1.00 94.38 100 LEU A N 1
ATOM 744 C CA . LEU A 1 100 ? -2.116 -8.507 -6.065 1.00 94.38 100 LEU A CA 1
ATOM 745 C C . LEU A 1 100 ? -1.174 -9.716 -6.171 1.00 94.38 100 LEU A C 1
ATOM 747 O O . LEU A 1 100 ? -0.778 -10.323 -5.177 1.00 94.38 100 LEU A O 1
ATOM 751 N N . SER A 1 101 ? -0.789 -10.059 -7.402 1.00 94.31 101 SER A N 1
ATOM 752 C CA . SER A 1 101 ? 0.237 -11.076 -7.654 1.00 94.31 101 SER A CA 1
ATOM 753 C C . SER A 1 101 ? 1.605 -10.597 -7.166 1.00 94.31 101 SER A C 1
ATOM 755 O O . SER A 1 101 ? 1.995 -9.462 -7.449 1.00 94.31 101 SER A O 1
ATOM 757 N N . LYS A 1 102 ? 2.386 -11.499 -6.557 1.00 93.19 102 LYS A N 1
ATOM 758 C CA . LYS A 1 102 ? 3.806 -11.277 -6.229 1.00 93.19 102 LYS A CA 1
ATOM 759 C C . LYS A 1 102 ? 4.650 -10.857 -7.431 1.00 93.19 102 LYS A C 1
ATOM 761 O O . LYS A 1 102 ? 5.650 -10.179 -7.265 1.00 93.19 102 LYS A O 1
ATOM 766 N N . SER A 1 103 ? 4.252 -11.230 -8.649 1.00 93.56 103 SER A N 1
ATOM 767 C CA . SER A 1 103 ? 4.972 -10.801 -9.853 1.00 93.56 103 SER A CA 1
ATOM 768 C C . SER A 1 103 ? 4.944 -9.285 -10.076 1.00 93.56 103 SER A C 1
ATOM 770 O O . SER A 1 103 ? 5.746 -8.795 -10.865 1.00 93.56 103 SER A O 1
ATOM 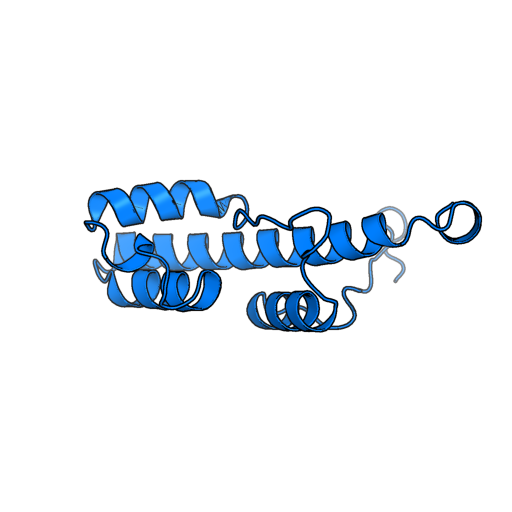772 N N . GLY A 1 104 ? 4.004 -8.551 -9.461 1.00 90.88 104 GLY A N 1
ATOM 773 C CA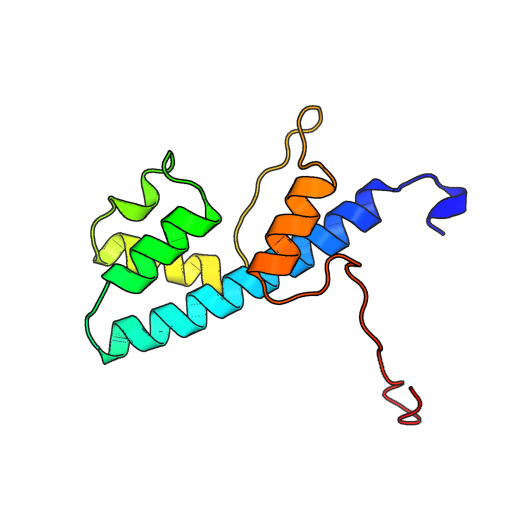 . GLY A 1 104 ? 3.813 -7.124 -9.732 1.00 90.88 104 GLY A CA 1
ATOM 774 C C . GLY A 1 104 ? 3.406 -6.839 -11.182 1.00 90.88 104 GLY A C 1
ATOM 775 O O . GLY A 1 104 ? 3.566 -5.723 -11.666 1.00 90.88 104 GLY A O 1
ATOM 776 N N . GLN A 1 105 ? 2.882 -7.844 -11.892 1.00 94.00 105 GLN A N 1
ATOM 777 C CA . GLN A 1 105 ? 2.517 -7.770 -13.306 1.00 94.00 105 GLN A CA 1
ATOM 778 C C . GLN A 1 105 ? 1.072 -8.213 -13.508 1.00 94.00 105 GLN A C 1
ATOM 780 O O . GLN A 1 105 ? 0.613 -9.181 -12.900 1.00 94.00 105 GLN A O 1
ATOM 785 N N . VAL A 1 106 ? 0.372 -7.530 -14.411 1.00 93.75 106 VAL A N 1
ATOM 786 C CA . VAL A 1 106 ? -0.968 -7.902 -14.873 1.00 93.75 106 VAL A CA 1
ATOM 787 C C . VAL A 1 106 ? -1.042 -7.825 -16.380 1.00 93.75 106 VAL A C 1
ATOM 789 O O . VAL A 1 106 ? -0.327 -7.063 -17.028 1.00 93.75 106 VAL A O 1
ATOM 792 N N . LYS A 1 107 ? -1.959 -8.613 -16.925 1.00 94.12 107 LYS A N 1
ATOM 793 C CA . LYS A 1 107 ? -2.340 -8.524 -18.321 1.00 94.12 107 LYS A CA 1
ATOM 794 C C . LYS A 1 107 ? -3.169 -7.259 -18.545 1.00 94.12 107 LYS A C 1
ATOM 796 O O . LYS A 1 107 ? -4.135 -7.025 -17.818 1.00 94.12 107 LYS A O 1
ATOM 801 N N . LEU A 1 108 ? -2.786 -6.463 -19.535 1.00 93.94 108 LEU A N 1
ATOM 802 C CA . LEU A 1 108 ? -3.506 -5.267 -19.963 1.00 93.94 108 LEU A CA 1
ATOM 803 C C . LEU A 1 108 ? -4.069 -5.506 -21.360 1.00 93.94 108 LEU A C 1
ATOM 805 O O . LEU A 1 108 ? -3.483 -6.260 -22.119 1.00 93.94 108 LEU A O 1
ATOM 809 N N . TYR A 1 109 ? -5.174 -4.844 -21.683 1.00 95.69 109 TYR A N 1
ATOM 810 C CA . TYR A 1 109 ? -5.782 -4.892 -23.011 1.00 95.69 109 TYR A CA 1
ATOM 811 C C . TYR A 1 109 ? -5.582 -3.536 -23.697 1.00 95.69 109 TYR A C 1
ATOM 813 O O . TYR A 1 109 ? -5.695 -2.499 -23.034 1.00 95.69 109 TYR A O 1
ATOM 821 N N . ASP A 1 110 ? -5.286 -3.513 -24.998 1.00 95.62 110 ASP A N 1
ATOM 822 C CA . ASP A 1 110 ? -5.154 -2.254 -25.746 1.00 95.62 110 ASP A CA 1
ATOM 823 C C . ASP A 1 110 ? -6.522 -1.554 -25.817 1.00 95.62 110 ASP A C 1
ATOM 825 O O . ASP A 1 110 ? -7.496 -2.098 -26.333 1.00 95.62 110 ASP A O 1
ATOM 829 N N . GLY A 1 111 ? -6.602 -0.316 -25.321 1.00 95.50 111 GLY A N 1
ATOM 830 C CA . GLY A 1 111 ? -7.840 0.467 -25.303 1.00 95.50 111 GLY A CA 1
ATOM 831 C C . GLY A 1 111 ? -8.378 0.875 -26.682 1.00 95.50 111 GLY A C 1
ATOM 832 O O . GLY A 1 111 ? -9.489 1.392 -26.758 1.00 95.50 111 GLY A O 1
ATOM 833 N N . ARG A 1 112 ? -7.617 0.675 -27.766 1.00 95.00 112 ARG A N 1
ATOM 834 C CA . ARG A 1 112 ? -8.042 0.955 -29.148 1.00 95.00 112 ARG A CA 1
ATOM 835 C C . ARG A 1 112 ? -8.588 -0.277 -29.863 1.00 95.00 112 ARG A C 1
ATOM 837 O O . ARG A 1 112 ? -9.576 -0.149 -30.578 1.00 95.00 112 ARG A O 1
ATOM 844 N N . SER A 1 113 ? -7.945 -1.436 -29.707 1.00 94.62 113 SER A N 1
ATOM 845 C CA . SER A 1 113 ? -8.326 -2.677 -30.405 1.00 94.62 113 SER A CA 1
ATOM 846 C C . SER A 1 113 ? -9.080 -3.676 -29.523 1.00 94.62 113 SER A C 1
ATOM 848 O O . SER A 1 113 ? -9.794 -4.524 -30.048 1.00 94.62 113 SER A O 1
ATOM 850 N N . GLY A 1 114 ? -8.946 -3.585 -28.198 1.00 92.50 114 GLY A N 1
ATOM 851 C CA . GLY A 1 114 ? -9.470 -4.563 -27.242 1.00 92.50 114 GLY A CA 1
ATOM 852 C C . GLY A 1 114 ? -8.641 -5.847 -27.153 1.00 92.50 114 GLY A C 1
ATOM 853 O O . GLY A 1 114 ? -9.046 -6.785 -26.465 1.00 92.50 114 GLY A O 1
ATOM 854 N N . GLU A 1 115 ? -7.501 -5.909 -27.843 1.00 91.81 115 GLU A N 1
ATOM 855 C CA . GLU A 1 115 ? -6.646 -7.091 -27.837 1.00 91.81 115 GLU A CA 1
ATOM 856 C C . GLU A 1 115 ? -5.892 -7.252 -26.502 1.00 91.81 115 GLU A C 1
ATOM 858 O O . GLU A 1 115 ? -5.534 -6.247 -25.882 1.00 91.81 115 GLU A O 1
ATOM 863 N N . PRO A 1 116 ? -5.700 -8.507 -26.051 1.00 85.75 116 PRO A N 1
ATOM 864 C CA . PRO A 1 116 ? -5.006 -8.867 -24.814 1.00 85.75 116 PRO A CA 1
ATOM 865 C C . PRO A 1 116 ? -3.500 -8.599 -24.750 1.00 85.75 116 PRO A C 1
ATOM 867 O O . PRO A 1 116 ? -2.857 -8.440 -25.807 1.00 85.75 116 PRO A O 1
#